Protein AF-A0A382FBZ2-F1 (afdb_monomer_lite)

Foldseek 3Di:
DWKKKAWQDDDPQKWKQFLNDTDDDDHGDIDTHPPVTDIDIDRPDPDDTDIDMDDDDDPVCVVVCVVVVVVD

Structure (mmCIF, N/CA/C/O backbone):
data_AF-A0A382FBZ2-F1
#
_entry.id   AF-A0A382FBZ2-F1
#
loop_
_atom_site.group_PDB
_atom_site.id
_atom_site.type_symbol
_atom_site.label_atom_id
_atom_site.label_alt_id
_atom_site.label_comp_id
_atom_site.label_asym_id
_atom_site.label_entity_id
_atom_site.label_seq_id
_atom_site.pdbx_PDB_ins_code
_atom_site.Cartn_x
_atom_site.Cartn_y
_atom_site.Cartn_z
_atom_site.occupancy
_atom_site.B_iso_or_equiv
_atom_site.auth_seq_id
_atom_site.auth_comp_id
_atom_site.auth_asym_id
_atom_site.auth_atom_id
_atom_site.pdbx_PDB_model_num
ATOM 1 N N . GLY A 1 1 ? 10.422 -5.385 -12.292 1.00 80.56 1 GLY A N 1
ATOM 2 C CA . GLY A 1 1 ? 9.055 -5.799 -11.912 1.00 80.56 1 GLY A CA 1
ATOM 3 C C . GLY A 1 1 ? 8.531 -4.845 -10.864 1.00 80.56 1 GLY A C 1
ATOM 4 O O . GLY A 1 1 ? 9.207 -4.643 -9.864 1.00 80.56 1 GLY A O 1
ATOM 5 N N . HIS A 1 2 ? 7.381 -4.232 -11.116 1.00 90.44 2 HIS A 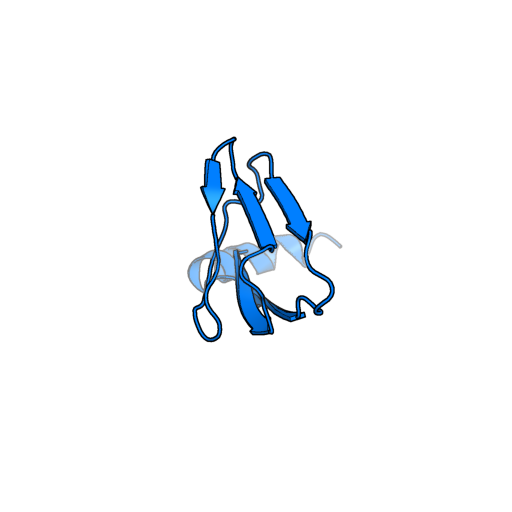N 1
ATOM 6 C CA . HIS A 1 2 ? 6.809 -3.139 -10.330 1.00 90.44 2 HIS A CA 1
ATOM 7 C C . HIS A 1 2 ? 5.499 -3.588 -9.691 1.00 90.44 2 HIS A C 1
ATOM 9 O O . HIS A 1 2 ? 4.668 -4.187 -10.374 1.00 90.44 2 HIS A O 1
ATOM 15 N N . ARG A 1 3 ? 5.306 -3.276 -8.406 1.00 93.75 3 ARG A N 1
ATOM 16 C CA . ARG A 1 3 ? 4.074 -3.574 -7.669 1.00 93.75 3 ARG A CA 1
ATOM 17 C C . ARG A 1 3 ? 3.234 -2.320 -7.519 1.00 93.75 3 ARG A C 1
ATOM 19 O O . ARG A 1 3 ? 3.665 -1.365 -6.873 1.00 93.75 3 ARG A O 1
ATOM 26 N N . ILE A 1 4 ? 2.021 -2.356 -8.055 1.00 96.56 4 ILE A N 1
ATOM 27 C CA . ILE A 1 4 ? 1.079 -1.245 -7.982 1.00 96.56 4 ILE A CA 1
ATOM 28 C C . ILE A 1 4 ? -0.004 -1.546 -6.957 1.00 96.56 4 ILE A C 1
ATOM 30 O O . ILE A 1 4 ? -0.605 -2.618 -6.954 1.00 96.56 4 ILE A O 1
ATOM 34 N N . HIS A 1 5 ? -0.261 -0.572 -6.091 1.00 97.56 5 HIS A N 1
ATOM 35 C CA . HIS A 1 5 ? -1.352 -0.573 -5.132 1.00 97.56 5 HIS A CA 1
ATOM 36 C C . HIS A 1 5 ? -2.416 0.429 -5.577 1.00 97.56 5 HIS A C 1
ATOM 38 O O . HIS A 1 5 ? -2.142 1.624 -5.641 1.00 97.56 5 HIS A O 1
ATOM 44 N N . VAL A 1 6 ? -3.643 -0.042 -5.793 1.00 98.19 6 VAL A N 1
ATOM 45 C CA . VAL A 1 6 ? -4.820 0.808 -6.009 1.00 98.19 6 VAL A CA 1
ATOM 46 C C . VAL A 1 6 ? -5.764 0.624 -4.818 1.00 98.19 6 VAL A C 1
ATOM 48 O O . VAL A 1 6 ? -6.355 -0.452 -4.672 1.00 98.19 6 VAL A O 1
ATOM 51 N N . PRO A 1 7 ? -5.891 1.602 -3.903 1.00 98.38 7 PRO A N 1
ATOM 52 C CA . PRO A 1 7 ? -6.825 1.500 -2.790 1.00 98.38 7 PRO A CA 1
ATOM 53 C C . PRO A 1 7 ? -8.265 1.503 -3.311 1.00 98.38 7 PRO A C 1
ATOM 55 O O . PRO A 1 7 ? -8.674 2.408 -4.037 1.00 98.38 7 PRO A O 1
ATOM 58 N N . ILE A 1 8 ? -9.033 0.490 -2.915 1.00 98.56 8 ILE A N 1
ATOM 59 C CA . ILE A 1 8 ? -10.471 0.365 -3.201 1.00 98.56 8 ILE A CA 1
ATOM 60 C C . ILE A 1 8 ? -11.287 0.816 -1.985 1.00 98.56 8 ILE A C 1
ATOM 62 O O . ILE A 1 8 ? -12.333 1.438 -2.129 1.00 98.56 8 ILE A O 1
ATOM 66 N N . LYS A 1 9 ? -10.774 0.549 -0.778 1.00 98.31 9 LYS A N 1
ATOM 67 C CA . LYS A 1 9 ? -11.303 1.052 0.493 1.00 98.31 9 LYS A CA 1
ATOM 68 C C . LYS A 1 9 ? -10.146 1.380 1.436 1.00 98.31 9 LYS A C 1
ATOM 70 O O . LYS A 1 9 ? -9.215 0.587 1.575 1.00 98.31 9 LYS A O 1
ATOM 75 N N . THR A 1 10 ? -10.195 2.542 2.076 1.00 97.94 10 THR A N 1
ATOM 76 C CA . THR A 1 10 ? -9.224 2.995 3.084 1.00 97.94 10 THR A CA 1
ATOM 77 C C . THR A 1 10 ? -9.918 3.947 4.056 1.00 97.94 10 THR A C 1
ATOM 79 O O . THR A 1 10 ? -11.051 4.353 3.812 1.00 97.94 10 THR A O 1
ATOM 82 N N . ASN A 1 11 ? -9.240 4.329 5.134 1.00 97.88 11 ASN A N 1
ATOM 83 C CA . ASN A 1 11 ? -9.748 5.292 6.107 1.00 97.88 11 ASN A CA 1
ATOM 84 C C . ASN A 1 11 ? -8.620 6.226 6.586 1.00 97.88 11 ASN A C 1
ATOM 86 O O . ASN A 1 11 ? -7.434 5.965 6.370 1.00 97.88 11 ASN A O 1
ATOM 90 N N . SER A 1 12 ? -8.978 7.307 7.282 1.00 96.75 12 SER A N 1
ATOM 91 C CA . SER A 1 12 ? -8.030 8.332 7.758 1.00 96.75 12 SER A CA 1
ATOM 92 C C . SER A 1 12 ? -7.014 7.826 8.797 1.00 96.75 12 SER A C 1
ATOM 94 O O . SER A 1 12 ? -6.024 8.502 9.095 1.00 96.75 12 SER A O 1
ATOM 96 N N . ARG A 1 13 ? -7.233 6.629 9.353 1.00 97.75 13 ARG A N 1
ATOM 97 C CA . ARG A 1 13 ? -6.400 5.967 10.365 1.00 97.75 13 ARG A CA 1
ATOM 98 C C . ARG A 1 13 ? -5.473 4.900 9.772 1.00 97.75 13 ARG A C 1
ATOM 100 O O . ARG A 1 13 ? -4.726 4.274 10.532 1.00 97.75 13 ARG A O 1
ATOM 107 N N . VAL A 1 14 ? -5.471 4.723 8.449 1.00 98.19 14 VAL A N 1
ATOM 108 C CA . VAL A 1 14 ? -4.449 3.965 7.718 1.00 98.19 14 VAL A CA 1
ATOM 109 C C . VAL A 1 14 ? -3.222 4.850 7.501 1.00 98.19 14 VAL A C 1
ATOM 111 O O . VAL A 1 14 ? -3.334 5.991 7.052 1.00 98.19 14 VAL A O 1
ATOM 114 N N . ARG A 1 15 ? -2.033 4.325 7.810 1.00 97.25 15 ARG A N 1
ATOM 115 C CA . ARG A 1 15 ? -0.749 4.967 7.503 1.00 97.25 15 ARG A CA 1
ATOM 116 C C . ARG A 1 15 ? 0.229 3.952 6.937 1.00 97.25 15 ARG A C 1
ATOM 118 O O . ARG A 1 15 ? 0.448 2.899 7.537 1.00 97.25 15 ARG A O 1
ATOM 125 N N . PHE A 1 16 ? 0.844 4.310 5.821 1.00 97.12 16 PHE A N 1
ATOM 126 C CA . PHE A 1 16 ? 2.028 3.642 5.297 1.00 97.12 16 PHE A CA 1
ATOM 127 C C . PHE A 1 16 ? 3.247 4.362 5.840 1.00 97.12 16 PHE A C 1
ATOM 129 O O . PHE A 1 16 ? 3.312 5.582 5.770 1.00 97.12 16 PHE A O 1
ATOM 136 N N . ASN A 1 17 ? 4.198 3.628 6.393 1.00 96.69 17 ASN A N 1
ATOM 137 C CA . ASN A 1 17 ? 5.505 4.164 6.729 1.00 96.69 17 ASN A CA 1
ATOM 138 C C . ASN A 1 17 ? 6.489 3.640 5.688 1.00 96.69 17 ASN A C 1
ATOM 140 O O . ASN A 1 17 ? 6.620 2.425 5.558 1.00 96.69 17 ASN A O 1
ATOM 144 N N . ILE A 1 18 ? 7.121 4.533 4.933 1.00 96.00 18 ILE A N 1
ATOM 145 C CA . ILE A 1 18 ? 8.077 4.205 3.875 1.00 96.00 18 ILE A CA 1
ATOM 146 C C . ILE A 1 18 ? 9.335 5.008 4.173 1.00 96.00 18 ILE A C 1
ATOM 148 O O . ILE A 1 18 ? 9.296 6.234 4.172 1.00 96.00 18 ILE A O 1
ATOM 152 N N . ASP A 1 19 ? 10.444 4.325 4.458 1.00 95.31 19 ASP A N 1
ATOM 153 C CA . ASP A 1 19 ? 11.725 4.979 4.770 1.00 95.31 19 ASP A CA 1
ATOM 154 C C . ASP A 1 19 ? 11.657 5.953 5.965 1.00 95.31 19 ASP A C 1
ATOM 156 O O . ASP A 1 19 ? 12.332 6.977 6.001 1.00 95.31 19 ASP A O 1
ATOM 160 N N . GLY A 1 20 ? 10.784 5.665 6.935 1.00 93.94 20 GLY A N 1
ATOM 161 C CA . GLY A 1 20 ? 10.551 6.522 8.100 1.00 93.94 20 GLY A CA 1
ATOM 162 C C . GLY A 1 20 ? 9.507 7.624 7.887 1.00 93.94 20 GLY A C 1
ATOM 163 O O . GLY A 1 20 ? 9.121 8.274 8.861 1.00 93.94 20 GLY A O 1
ATOM 164 N N . PHE A 1 21 ? 9.005 7.812 6.664 1.00 94.62 21 PHE A N 1
ATOM 165 C CA . PHE A 1 21 ? 8.029 8.849 6.343 1.00 94.62 21 PHE A CA 1
ATOM 166 C C . PHE A 1 21 ? 6.600 8.296 6.258 1.00 94.62 21 PHE A C 1
ATOM 168 O O . PHE A 1 21 ? 6.366 7.256 5.632 1.00 94.62 21 PHE A O 1
ATOM 175 N N . PRO A 1 22 ? 5.615 8.971 6.881 1.00 95.56 22 PRO A N 1
ATOM 176 C CA . PRO A 1 22 ? 4.222 8.568 6.799 1.00 95.56 22 PRO A CA 1
ATOM 177 C C . PRO A 1 22 ? 3.578 9.024 5.482 1.00 95.56 22 PRO A C 1
ATOM 179 O O . PRO A 1 22 ? 3.698 10.178 5.082 1.00 95.56 22 PRO A O 1
ATOM 182 N N . HIS A 1 23 ? 2.799 8.135 4.874 1.00 96.31 23 HIS A N 1
ATOM 183 C CA . HIS A 1 23 ? 2.009 8.381 3.675 1.00 96.31 23 HIS A CA 1
ATOM 184 C C . HIS A 1 23 ? 0.570 7.885 3.863 1.00 96.31 23 HIS A C 1
ATOM 186 O O . HIS A 1 23 ? 0.320 6.859 4.508 1.00 96.31 23 HIS A O 1
ATOM 192 N N . GLN A 1 24 ? -0.378 8.615 3.277 1.00 96.31 24 GLN A N 1
ATOM 193 C CA . GLN A 1 24 ? -1.765 8.191 3.103 1.00 96.31 24 GLN A CA 1
ATOM 194 C C . GLN A 1 24 ? -2.029 7.983 1.622 1.00 96.31 24 GLN A C 1
ATOM 196 O O . GLN A 1 24 ? -1.571 8.772 0.800 1.00 96.31 24 GLN A O 1
ATOM 201 N N . PHE A 1 25 ? -2.742 6.908 1.307 1.00 97.44 25 PHE A N 1
ATOM 202 C CA . PHE A 1 25 ? -3.156 6.611 -0.056 1.00 97.44 25 PHE A CA 1
ATOM 203 C C . PHE A 1 25 ? -4.648 6.892 -0.193 1.00 97.44 25 PHE A C 1
ATOM 205 O O . PHE A 1 25 ? -5.427 6.515 0.687 1.00 97.44 25 PHE A O 1
ATOM 212 N N . ASN A 1 26 ? -5.031 7.514 -1.301 1.00 97.69 26 ASN A N 1
ATOM 213 C CA . ASN A 1 26 ? -6.404 7.871 -1.623 1.00 97.69 26 ASN A CA 1
ATOM 214 C C . ASN A 1 26 ? -7.073 6.776 -2.458 1.00 97.69 26 ASN A C 1
ATOM 216 O O . ASN A 1 26 ? -6.435 6.113 -3.277 1.00 97.69 26 ASN A O 1
ATOM 220 N N . VAL A 1 27 ? -8.380 6.593 -2.259 1.00 98.38 27 VAL A N 1
ATOM 221 C CA . VAL A 1 27 ? -9.175 5.653 -3.061 1.00 98.38 27 VAL A CA 1
ATOM 222 C C . VAL A 1 27 ? -9.126 6.053 -4.534 1.00 98.38 27 VAL A C 1
ATOM 224 O O . VAL A 1 27 ? -9.313 7.219 -4.866 1.00 98.38 27 VAL A O 1
ATOM 227 N N . GLY A 1 28 ? -8.891 5.073 -5.409 1.00 97.81 28 GLY A N 1
ATOM 228 C CA . GLY A 1 28 ? -8.854 5.267 -6.861 1.00 97.81 28 GLY A CA 1
ATOM 229 C C . GLY A 1 28 ? -7.517 5.752 -7.430 1.00 97.81 28 GLY A C 1
ATOM 230 O O . GLY A 1 28 ? -7.367 5.778 -8.648 1.00 97.81 28 GLY A O 1
ATOM 231 N N . GLU A 1 29 ? -6.530 6.081 -6.593 1.00 98.25 29 GLU A N 1
ATOM 232 C CA . GLU A 1 29 ? -5.187 6.456 -7.050 1.00 98.25 29 GLU A CA 1
ATOM 233 C C . GLU A 1 29 ? -4.253 5.237 -7.126 1.00 98.25 29 GLU A C 1
ATOM 235 O O . GLU A 1 29 ? -4.326 4.321 -6.305 1.00 98.25 29 GLU A O 1
ATOM 240 N N . ALA A 1 30 ? -3.364 5.215 -8.122 1.00 97.62 30 ALA A N 1
ATOM 241 C CA . ALA A 1 30 ? -2.372 4.159 -8.291 1.00 97.62 30 ALA A CA 1
ATOM 242 C C . ALA A 1 30 ? -1.034 4.575 -7.673 1.00 97.62 30 ALA A C 1
ATOM 244 O O . ALA A 1 30 ? -0.474 5.611 -8.028 1.00 97.62 30 ALA A O 1
ATOM 245 N N . TYR A 1 31 ? -0.507 3.737 -6.783 1.00 97.00 31 TYR A N 1
ATOM 246 C CA . TYR A 1 31 ? 0.758 3.975 -6.100 1.00 97.00 31 TYR A CA 1
ATOM 247 C C . TYR A 1 31 ? 1.748 2.862 -6.398 1.00 97.00 31 TYR A C 1
ATOM 249 O O . TYR A 1 31 ? 1.455 1.685 -6.185 1.00 97.00 31 TYR A O 1
ATOM 257 N N . GLU A 1 32 ? 2.948 3.251 -6.804 1.00 94.81 32 GLU A N 1
ATOM 258 C CA . GLU A 1 32 ? 4.127 2.405 -6.707 1.00 94.81 32 GLU A CA 1
ATOM 259 C C . GLU A 1 32 ? 4.942 2.849 -5.494 1.00 94.81 32 GLU A C 1
ATOM 261 O O . GLU A 1 32 ? 5.199 4.040 -5.307 1.00 94.81 32 GLU A O 1
ATOM 266 N N . ILE A 1 33 ? 5.356 1.893 -4.666 1.00 91.00 33 ILE A N 1
ATOM 267 C CA . ILE A 1 33 ? 6.312 2.154 -3.592 1.00 91.00 33 ILE A CA 1
ATOM 268 C C . ILE A 1 33 ? 7.618 1.444 -3.901 1.00 91.00 33 ILE A C 1
ATOM 270 O O . ILE A 1 33 ? 7.622 0.334 -4.433 1.00 91.00 33 ILE A O 1
ATOM 274 N N . ASN A 1 34 ? 8.733 2.049 -3.496 1.00 87.19 34 ASN A N 1
ATOM 275 C CA . ASN A 1 34 ? 10.002 1.339 -3.482 1.00 87.19 34 ASN A CA 1
ATOM 276 C C . ASN A 1 34 ? 9.978 0.299 -2.350 1.00 87.19 34 ASN A C 1
ATOM 278 O O . ASN A 1 34 ? 10.325 0.591 -1.205 1.00 87.19 34 ASN A O 1
ATOM 282 N N . ASN A 1 35 ? 9.550 -0.914 -2.688 1.00 83.06 35 ASN A N 1
ATOM 283 C CA . ASN A 1 35 ? 9.427 -2.045 -1.772 1.00 83.06 35 ASN A CA 1
ATOM 284 C C . ASN A 1 35 ? 10.776 -2.581 -1.257 1.00 83.06 35 ASN A C 1
ATOM 286 O O . ASN A 1 35 ? 10.780 -3.408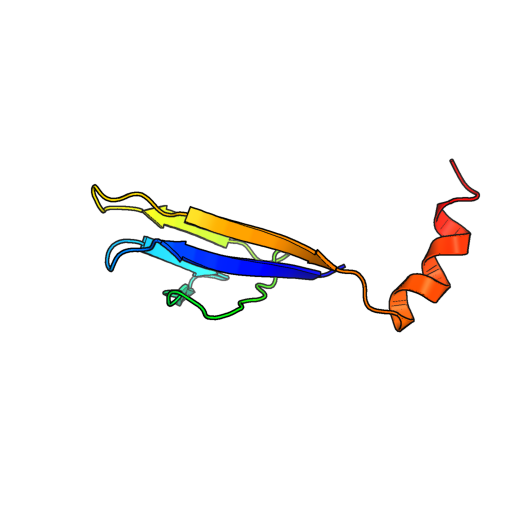 -0.350 1.00 83.06 35 ASN A O 1
ATOM 290 N N . GLN A 1 36 ? 11.907 -2.107 -1.793 1.00 87.69 36 GLN A N 1
ATOM 291 C CA . GLN A 1 36 ? 13.241 -2.434 -1.282 1.00 87.69 36 GLN A CA 1
ATOM 292 C C . GLN A 1 36 ? 13.603 -1.605 -0.044 1.00 87.69 36 GLN A C 1
ATOM 294 O O . GLN A 1 36 ? 14.493 -1.982 0.714 1.00 87.69 36 GLN A O 1
ATOM 299 N N . LYS A 1 37 ? 12.923 -0.473 0.177 1.00 91.50 37 LYS A N 1
ATOM 300 C CA . LYS A 1 37 ? 13.070 0.308 1.407 1.00 91.50 37 LYS A CA 1
ATOM 301 C C . LYS A 1 37 ? 12.284 -0.335 2.543 1.00 91.50 37 LYS A C 1
ATOM 303 O O . LYS A 1 37 ? 11.267 -0.990 2.311 1.00 91.50 37 LYS A O 1
ATOM 308 N N . THR A 1 38 ? 12.7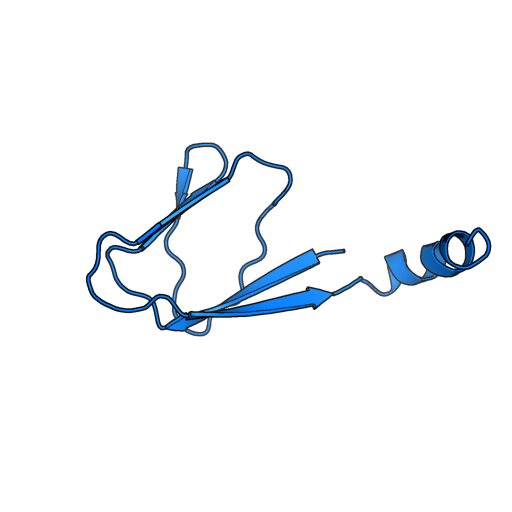05 -0.087 3.783 1.00 93.62 38 THR A N 1
ATOM 309 C CA . THR A 1 38 ? 11.924 -0.470 4.965 1.00 93.62 38 THR A CA 1
ATOM 310 C C . THR A 1 38 ? 10.540 0.154 4.879 1.00 93.62 38 THR A C 1
ATOM 312 O O . THR A 1 38 ? 10.402 1.375 4.763 1.00 93.62 38 THR A O 1
ATOM 315 N N . HIS A 1 39 ? 9.514 -0.690 4.946 1.00 95.12 39 HIS A N 1
ATOM 316 C CA . HIS A 1 39 ? 8.136 -0.245 4.884 1.00 95.12 39 HIS A CA 1
ATOM 317 C C . HIS A 1 39 ? 7.247 -1.028 5.847 1.00 95.12 39 HIS A C 1
ATOM 319 O O . HIS A 1 39 ? 7.470 -2.203 6.128 1.00 95.12 39 HIS A O 1
ATOM 325 N N . SER A 1 40 ? 6.223 -0.361 6.368 1.00 96.25 40 SER A N 1
ATOM 326 C CA . SER A 1 40 ? 5.158 -0.991 7.146 1.00 96.25 40 SER A CA 1
ATOM 327 C C . SER A 1 40 ? 3.827 -0.302 6.882 1.00 96.25 40 SER A C 1
ATOM 329 O O . SER A 1 40 ? 3.771 0.831 6.401 1.00 96.25 40 SER A O 1
ATOM 331 N N . VAL A 1 41 ? 2.735 -0.992 7.190 1.00 96.19 41 VAL A N 1
A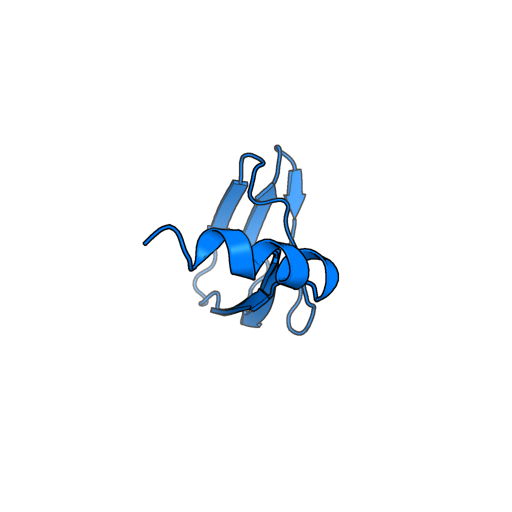TOM 332 C CA . VAL A 1 41 ? 1.388 -0.431 7.127 1.00 96.19 41 VAL A CA 1
ATOM 333 C C . VAL A 1 41 ? 0.688 -0.680 8.450 1.00 96.19 41 VAL A C 1
ATOM 335 O O . VAL A 1 41 ? 0.769 -1.770 9.010 1.00 96.19 41 VAL A O 1
ATOM 338 N N . ILE A 1 42 ? 0.003 0.341 8.954 1.00 97.38 42 ILE A N 1
ATOM 339 C CA . ILE A 1 42 ? -0.794 0.253 10.174 1.00 97.38 42 ILE A CA 1
ATOM 340 C C . ILE A 1 42 ? -2.187 0.789 9.860 1.00 97.38 42 ILE A C 1
ATOM 342 O O . ILE A 1 42 ? -2.320 1.895 9.338 1.00 97.38 42 ILE A O 1
ATOM 346 N N . ASN A 1 43 ? -3.220 0.025 10.211 1.00 97.94 43 ASN A N 1
ATOM 347 C CA . ASN A 1 43 ? -4.603 0.491 10.252 1.00 97.94 43 ASN A CA 1
ATOM 348 C C . ASN A 1 43 ? -5.035 0.573 11.721 1.00 97.94 43 ASN A C 1
ATOM 350 O O . ASN A 1 43 ? -5.146 -0.455 12.381 1.00 97.94 43 ASN A O 1
ATOM 354 N N . LYS A 1 44 ? -5.217 1.792 12.246 1.00 97.50 44 LYS A N 1
ATOM 355 C CA . LYS A 1 44 ? -5.734 2.029 13.611 1.00 97.50 44 LYS A CA 1
ATOM 356 C C . LYS A 1 44 ? -7.212 2.437 13.622 1.00 97.50 44 LYS A C 1
ATOM 358 O O . LYS A 1 44 ? -7.641 3.081 14.586 1.00 97.50 44 LYS A O 1
ATOM 363 N N . GLY A 1 45 ? -7.915 2.221 12.514 1.00 96.31 45 GLY A N 1
ATOM 364 C CA . GLY A 1 45 ? -9.362 2.359 12.404 1.00 96.31 45 GLY A CA 1
ATOM 365 C C . GLY A 1 45 ? -10.051 1.014 12.615 1.00 96.31 45 GLY A C 1
ATOM 366 O O . GLY A 1 45 ? -9.397 -0.022 12.712 1.00 96.31 45 GLY A O 1
ATOM 367 N N . ASP A 1 46 ? -11.370 1.060 12.689 1.00 97.12 46 ASP A N 1
ATOM 368 C CA . ASP A 1 46 ? -12.287 -0.079 12.766 1.00 97.12 46 ASP A CA 1
ATOM 369 C C . ASP A 1 46 ? -12.793 -0.534 11.385 1.00 97.12 46 ASP A C 1
ATOM 371 O O . ASP A 1 46 ? -13.312 -1.638 11.248 1.00 97.12 46 ASP A O 1
ATOM 375 N N . GLU A 1 47 ? -12.593 0.280 10.348 1.00 97.69 47 GLU A N 1
ATOM 376 C CA . GLU A 1 47 ? -12.950 -0.055 8.969 1.00 97.69 47 GLU A CA 1
ATOM 377 C C . GLU A 1 47 ? -11.866 -0.857 8.235 1.00 97.69 47 GLU A C 1
ATOM 379 O O . GLU A 1 47 ? -10.657 -0.687 8.459 1.00 97.69 47 GLU A O 1
ATOM 384 N N . GLU A 1 48 ? -12.288 -1.685 7.271 1.00 97.38 48 GLU A N 1
ATOM 385 C CA . GLU A 1 48 ? -11.355 -2.447 6.446 1.00 97.38 48 GLU A CA 1
ATOM 386 C C . GLU A 1 48 ? -10.505 -1.553 5.534 1.00 97.38 48 GLU A C 1
ATOM 388 O O . GLU A 1 48 ? -10.928 -0.505 5.041 1.00 97.38 48 GLU A O 1
ATOM 393 N N . ARG A 1 49 ? -9.297 -2.039 5.238 1.00 97.81 49 ARG A N 1
ATOM 394 C CA . ARG A 1 49 ? -8.401 -1.491 4.220 1.00 97.81 49 ARG A CA 1
ATOM 395 C C . ARG A 1 49 ? -8.266 -2.519 3.097 1.00 97.81 49 ARG A C 1
ATOM 397 O O . ARG A 1 49 ? -7.652 -3.564 3.298 1.00 97.81 49 ARG A O 1
ATOM 404 N N . ILE A 1 50 ? -8.784 -2.204 1.915 1.00 98.25 50 ILE A N 1
ATOM 405 C CA . ILE A 1 50 ? -8.818 -3.102 0.754 1.00 98.25 50 ILE A CA 1
ATOM 406 C C . ILE A 1 50 ? -8.071 -2.438 -0.402 1.00 98.25 50 ILE A C 1
ATOM 408 O O . ILE A 1 50 ? -8.404 -1.325 -0.807 1.00 98.25 50 ILE A O 1
ATOM 412 N N . HIS A 1 51 ? -7.048 -3.110 -0.931 1.00 98.31 51 HIS A N 1
ATOM 413 C CA . HIS A 1 51 ? -6.290 -2.653 -2.098 1.00 98.31 51 HIS A CA 1
ATOM 414 C C . HIS A 1 51 ? -6.348 -3.718 -3.186 1.00 98.31 51 HIS A C 1
ATOM 416 O O . HIS A 1 51 ? -6.120 -4.894 -2.903 1.00 98.31 51 HIS A O 1
ATOM 422 N N . PHE A 1 52 ? -6.579 -3.293 -4.425 1.00 98.06 52 PHE A N 1
ATOM 423 C CA . PHE A 1 52 ? -6.233 -4.097 -5.584 1.00 98.06 52 PHE A CA 1
ATOM 424 C C . PHE A 1 52 ? -4.730 -3.954 -5.821 1.00 98.06 52 PHE A C 1
ATOM 426 O O . PHE A 1 52 ? -4.212 -2.839 -5.906 1.00 98.06 52 PHE A O 1
ATOM 433 N N . ILE A 1 53 ? -4.021 -5.080 -5.841 1.00 96.69 53 ILE A N 1
ATOM 434 C CA . ILE A 1 53 ? -2.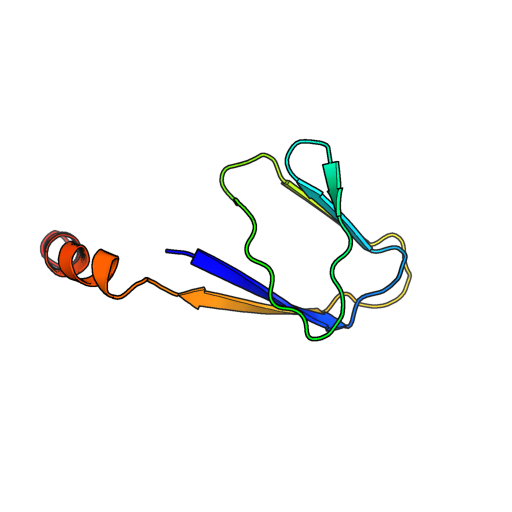569 -5.118 -5.998 1.00 96.69 53 ILE A CA 1
ATOM 435 C C . ILE A 1 53 ? -2.259 -5.999 -7.193 1.00 96.69 53 ILE A C 1
ATOM 437 O O . ILE A 1 53 ? -2.737 -7.131 -7.264 1.00 96.69 53 ILE A O 1
ATOM 441 N N . PHE A 1 54 ? -1.445 -5.488 -8.103 1.00 95.44 54 PHE A N 1
ATOM 442 C CA . PHE A 1 54 ? -0.937 -6.256 -9.228 1.00 95.44 54 PHE A CA 1
ATOM 443 C C . PHE A 1 54 ? 0.525 -5.908 -9.482 1.00 95.44 54 PHE A C 1
ATOM 445 O O . PHE A 1 54 ? 0.979 -4.798 -9.194 1.00 95.44 54 PHE A O 1
ATOM 452 N N . ASP A 1 55 ? 1.245 -6.878 -10.031 1.00 93.38 55 ASP A N 1
ATOM 453 C CA . ASP A 1 55 ? 2.618 -6.703 -10.473 1.00 93.38 55 ASP A CA 1
ATOM 454 C C . ASP A 1 55 ? 2.637 -6.577 -12.000 1.00 93.38 55 ASP A C 1
ATOM 456 O O . ASP A 1 55 ? 1.924 -7.304 -12.695 1.00 93.38 55 ASP A O 1
ATOM 460 N N . TYR A 1 56 ? 3.455 -5.672 -12.533 1.00 89.50 56 TYR A N 1
ATOM 461 C CA . TYR A 1 56 ? 3.735 -5.605 -13.966 1.00 89.50 56 TYR A CA 1
ATOM 462 C C . TYR A 1 56 ? 5.240 -5.564 -14.227 1.00 89.50 56 TYR A C 1
ATOM 464 O O . TYR A 1 56 ? 6.043 -5.143 -13.391 1.00 89.50 56 TYR A O 1
ATOM 472 N N . VAL A 1 57 ? 5.642 -6.028 -15.405 1.00 89.06 57 VAL A N 1
ATOM 473 C CA . VAL A 1 57 ? 7.031 -5.978 -15.867 1.00 89.06 57 VAL A CA 1
ATOM 474 C C . VAL A 1 57 ? 7.062 -5.095 -17.114 1.00 89.06 57 VAL A C 1
ATOM 476 O O . VAL A 1 57 ? 6.281 -5.351 -18.033 1.00 89.06 57 VAL A O 1
ATOM 479 N N . PRO A 1 58 ? 7.902 -4.046 -17.172 1.00 87.38 58 PRO A N 1
ATOM 480 C CA . PRO A 1 58 ? 8.007 -3.205 -18.355 1.00 87.38 58 PRO A CA 1
ATOM 481 C C . PRO A 1 58 ? 8.490 -4.028 -19.547 1.00 87.38 58 PRO A C 1
ATOM 483 O O . PRO A 1 58 ? 9.326 -4.917 -19.389 1.00 87.38 58 PRO A O 1
ATOM 486 N N . LEU A 1 59 ? 8.023 -3.691 -20.751 1.00 85.62 59 LEU A N 1
ATOM 487 C CA . LEU A 1 59 ? 8.430 -4.365 -21.992 1.00 85.62 59 LEU A CA 1
ATOM 488 C C . LEU A 1 59 ? 9.961 -4.420 -22.153 1.00 85.62 59 LEU A C 1
ATOM 490 O O . LEU A 1 59 ? 10.497 -5.453 -22.536 1.00 85.62 59 LEU A O 1
ATOM 494 N N . SER A 1 60 ? 10.669 -3.355 -21.764 1.00 84.50 60 SER A N 1
ATOM 495 C CA . SER A 1 60 ? 12.139 -3.285 -21.784 1.00 84.50 60 SER A CA 1
ATOM 496 C C . SER A 1 60 ? 12.832 -4.259 -20.822 1.00 84.50 60 SER A C 1
ATOM 498 O O . SER A 1 60 ? 13.995 -4.610 -21.014 1.00 84.50 60 SER A O 1
ATOM 500 N N . GLU A 1 61 ? 12.146 -4.712 -19.772 1.00 83.25 61 GLU A N 1
ATOM 501 C CA . GLU A 1 61 ? 12.635 -5.768 -18.882 1.00 83.25 61 GLU A CA 1
ATOM 502 C C . GLU A 1 61 ? 12.239 -7.162 -19.383 1.00 83.25 61 GLU A C 1
ATOM 504 O O . GLU A 1 61 ? 12.928 -8.133 -19.064 1.00 83.25 61 GLU A O 1
ATOM 509 N N . LEU A 1 62 ? 11.185 -7.280 -20.205 1.00 76.88 62 LEU A N 1
ATOM 510 C CA . LEU A 1 62 ? 10.776 -8.564 -20.782 1.00 76.88 62 LEU A CA 1
ATOM 511 C C . LEU A 1 62 ? 11.834 -9.130 -21.735 1.00 76.88 62 LEU A C 1
ATOM 513 O O . LEU A 1 62 ? 12.009 -10.342 -21.788 1.00 76.88 62 LEU A O 1
ATOM 517 N N . GLU A 1 63 ? 12.596 -8.284 -22.431 1.00 70.25 63 GLU A N 1
ATOM 518 C CA . GLU A 1 63 ? 13.703 -8.722 -23.300 1.00 70.25 63 GLU A CA 1
ATOM 519 C C . GLU A 1 63 ? 14.806 -9.477 -22.530 1.00 70.25 63 GLU A C 1
ATOM 521 O O . GLU A 1 63 ? 15.542 -10.272 -23.115 1.00 70.25 63 GLU A O 1
ATOM 526 N N . LYS A 1 64 ? 14.881 -9.299 -21.202 1.00 64.25 64 LYS A N 1
ATOM 527 C CA . LYS A 1 64 ? 15.805 -10.017 -20.305 1.00 64.25 64 LYS A CA 1
ATOM 528 C C . LYS A 1 64 ? 15.225 -11.338 -19.776 1.00 64.25 64 LYS A C 1
ATOM 530 O O . LYS A 1 64 ? 15.982 -12.199 -19.332 1.00 64.25 64 LYS A O 1
ATOM 535 N N . LEU A 1 65 ? 13.903 -11.537 -19.838 1.00 61.97 65 LEU A N 1
ATOM 536 C CA . LEU A 1 65 ? 13.229 -12.763 -19.387 1.00 61.97 65 LEU A CA 1
ATOM 537 C C . LEU A 1 65 ? 13.586 -14.047 -20.156 1.00 61.97 65 LEU A C 1
ATOM 539 O O . LEU A 1 65 ? 13.663 -15.087 -19.496 1.00 61.97 65 LEU A O 1
ATOM 543 N N . PRO A 1 66 ? 13.827 -14.066 -21.488 1.00 59.41 66 PRO A N 1
ATOM 544 C CA . PRO A 1 66 ? 14.184 -15.312 -22.172 1.00 59.41 66 PRO A CA 1
ATOM 545 C C . PRO A 1 66 ? 15.514 -15.927 -21.696 1.00 59.41 66 PRO A C 1
ATOM 547 O O . PRO A 1 66 ? 15.750 -17.105 -21.961 1.00 59.41 66 PRO A O 1
ATOM 550 N N . ALA A 1 67 ? 16.357 -15.191 -20.959 1.00 56.06 67 ALA A N 1
ATOM 551 C CA . ALA A 1 67 ? 17.527 -15.753 -20.278 1.00 56.06 67 ALA A CA 1
ATOM 552 C C . ALA A 1 67 ? 17.174 -16.485 -18.963 1.00 56.06 67 ALA A C 1
ATOM 554 O O . ALA A 1 67 ? 17.888 -17.401 -18.569 1.00 56.06 67 ALA A O 1
ATOM 555 N N . ILE A 1 68 ? 16.064 -16.124 -18.310 1.00 53.72 68 ILE A N 1
ATOM 556 C CA . ILE A 1 68 ? 15.654 -16.640 -16.991 1.00 53.72 68 ILE A CA 1
ATOM 557 C C . ILE A 1 68 ? 14.820 -17.924 -17.121 1.00 53.72 68 ILE A C 1
ATOM 559 O O . ILE A 1 68 ? 14.953 -18.836 -16.312 1.00 53.72 68 ILE A O 1
ATOM 563 N N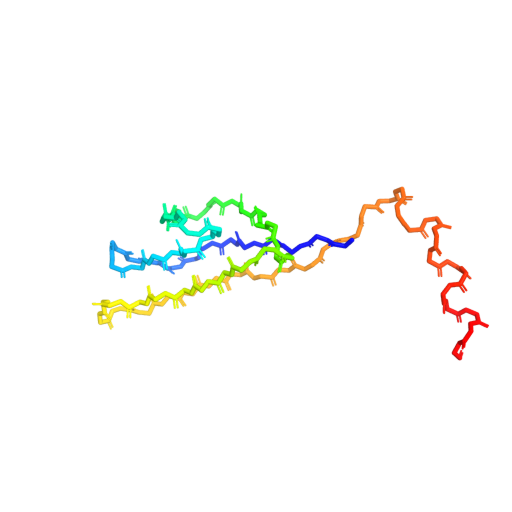 . LEU A 1 69 ? 14.001 -18.049 -18.171 1.00 54.16 69 LEU A N 1
ATOM 564 C CA . LEU A 1 69 ? 13.169 -19.243 -18.398 1.00 54.16 69 LEU A CA 1
ATOM 565 C C . LEU A 1 69 ? 13.932 -20.437 -18.997 1.00 54.16 69 LEU A C 1
ATOM 567 O O . LEU A 1 69 ? 13.388 -21.530 -19.052 1.00 54.16 69 LEU A O 1
ATOM 571 N N . LYS A 1 70 ? 15.179 -20.248 -19.450 1.00 51.75 70 LYS A N 1
ATOM 572 C CA . LYS A 1 70 ? 16.032 -21.332 -19.975 1.00 51.75 70 LYS A CA 1
ATOM 573 C C . LYS A 1 70 ? 16.951 -21.971 -18.924 1.00 51.75 70 LYS A C 1
ATOM 575 O O . LYS A 1 70 ? 17.704 -22.875 -19.271 1.00 51.75 70 LYS A O 1
ATOM 580 N N . GLN A 1 71 ? 16.928 -21.489 -17.680 1.00 47.75 71 GLN A N 1
ATOM 581 C CA . GLN A 1 71 ? 17.741 -22.012 -16.572 1.00 47.75 71 GLN A CA 1
ATOM 582 C C . GLN A 1 71 ? 16.931 -22.770 -15.506 1.00 47.75 71 GLN A C 1
ATOM 584 O O . GLN A 1 71 ? 17.510 -23.159 -14.495 1.00 47.75 71 GLN A O 1
ATOM 589 N N . ASN A 1 72 ? 15.637 -23.014 -15.742 1.00 38.47 72 ASN A N 1
ATOM 590 C CA . ASN A 1 72 ? 14.786 -23.866 -14.908 1.00 38.47 72 ASN A CA 1
ATOM 591 C C . ASN A 1 72 ? 14.239 -25.034 -15.723 1.00 38.47 72 ASN A C 1
ATOM 593 O O . ASN A 1 72 ? 13.738 -24.766 -16.838 1.00 38.47 72 ASN A O 1
#

InterPro domains:
  IPR007803 Aspartyl/asparaginy/proline hydroxylase [PF05118] (3-56)
  IPR027443 Isopenicillin N synthase-like superfamily [G3DSA:2.60.120.330] (1-71)

pLDDT: mean 89.08, std 14.5, range [38.47, 98.56]

Secondary structure (DSSP, 8-state):
-EEEEEEEE--TTEEEEETTEEE---TT--EE--TTS-EEEEE-SSS--EEEEEEE--HHHHTTGGGTTT--

Sequence (72 aa):
GHRIHVPIKTNSRVRFNIDGFPHQFNVGEAYEINNQKTHSVINKGDEERIHFIFDYVPLSELEKLPAILKQN

Organism: NCBI:txid408172

Radius of gyration: 15.67 Å; chains: 1; bounding box: 31×33×37 Å